Protein AF-A0A522SGA1-F1 (afdb_monomer)

Solvent-accessible surface area (backbone atoms only — not comparable to full-atom values): 5104 Å² total; per-residue (Å²): 129,89,86,56,95,69,54,70,66,60,57,49,51,36,38,76,67,68,73,41,68,74,44,78,54,98,92,39,81,40,72,50,77,84,46,47,64,56,49,55,50,52,49,46,44,34,76,74,64,71,42,51,71,71,53,50,51,52,49,51,55,50,50,54,51,51,52,51,51,51,52,50,52,53,52,50,53,56,52,51,51,66,73,75,106

Sequence (85 aa):
CSRYQVEYSFINELNEHELIELSMIERSSYIPSDHLSDLERFIRLHYDLDINMEGLEAIDHLLKQMHAMQRQIRSLENKLRLYEE

pLDDT: mean 86.14, std 12.36, range [43.47, 98.44]

Secondary structure (DSSP, 8-state):
--S----HHHHHHHHHTTSS--EEETTEEE--GGGHHHHHHHHHHHHTT---HHHHHHHHHHHHHHHHHHHHHHHHHHHHHHHH-

Structure (mmCIF, N/CA/C/O backbone):
data_AF-A0A522SGA1-F1
#
_entry.id   AF-A0A522SGA1-F1
#
loop_
_atom_site.group_PDB
_atom_site.id
_atom_site.type_symbol
_atom_site.label_atom_id
_atom_site.label_alt_id
_atom_site.label_comp_id
_atom_site.label_asym_id
_atom_site.label_entity_id
_atom_site.label_seq_id
_atom_site.pdbx_PDB_ins_code
_atom_site.Cartn_x
_atom_site.Cartn_y
_atom_site.Cartn_z
_atom_site.occupancy
_atom_site.B_iso_or_equiv
_atom_site.auth_seq_id
_atom_site.auth_comp_id
_atom_site.auth_asym_id
_atom_site.auth_atom_id
_atom_site.pdbx_PDB_model_num
ATOM 1 N N . CYS A 1 1 ? 17.618 -5.928 -7.662 1.00 47.50 1 CYS A N 1
ATOM 2 C CA . CYS A 1 1 ? 16.739 -5.759 -8.840 1.00 47.50 1 CYS A CA 1
ATOM 3 C C . CYS A 1 1 ? 16.858 -6.901 -9.866 1.00 47.50 1 CYS A C 1
ATOM 5 O O . CYS A 1 1 ? 16.841 -6.635 -11.054 1.00 47.50 1 CYS A O 1
ATOM 7 N N . SER A 1 2 ? 16.970 -8.172 -9.452 1.00 43.47 2 SER A N 1
ATOM 8 C CA . SER A 1 2 ? 17.099 -9.322 -10.378 1.00 43.47 2 SER A CA 1
ATOM 9 C C . SER A 1 2 ? 15.924 -10.307 -10.312 1.00 43.47 2 SER A C 1
ATOM 11 O O . SER A 1 2 ? 16.001 -11.387 -10.887 1.00 43.47 2 SER A O 1
ATOM 13 N N . ARG A 1 3 ? 14.839 -9.954 -9.606 1.00 48.12 3 ARG A N 1
ATOM 14 C CA . ARG A 1 3 ? 13.646 -10.809 -9.459 1.00 48.12 3 ARG A CA 1
ATOM 15 C C . ARG A 1 3 ? 12.398 -10.306 -10.178 1.00 48.12 3 ARG A C 1
ATOM 17 O O . ARG A 1 3 ? 11.539 -11.115 -10.485 1.00 48.12 3 ARG A O 1
ATOM 24 N N . TYR A 1 4 ? 12.341 -9.020 -10.497 1.00 53.19 4 TYR A N 1
ATOM 25 C CA . TYR A 1 4 ? 11.288 -8.430 -11.309 1.00 53.19 4 TYR A CA 1
ATOM 26 C C . TYR A 1 4 ? 11.979 -7.512 -12.305 1.00 53.19 4 TYR A C 1
ATOM 28 O O . TYR A 1 4 ? 12.785 -6.666 -11.911 1.00 53.19 4 TYR A O 1
ATOM 36 N N . GLN A 1 5 ? 11.723 -7.721 -13.589 1.00 60.06 5 GLN A N 1
ATOM 37 C CA . GLN A 1 5 ? 12.214 -6.877 -14.673 1.00 60.06 5 GLN A CA 1
ATOM 38 C C . GLN A 1 5 ? 11.362 -5.598 -14.716 1.00 60.06 5 GLN A C 1
ATOM 40 O O . GLN A 1 5 ? 10.718 -5.302 -15.712 1.00 60.06 5 GLN A O 1
ATOM 45 N N . VAL A 1 6 ? 11.287 -4.905 -13.576 1.00 69.94 6 VAL A N 1
ATOM 46 C CA . VAL A 1 6 ? 10.510 -3.677 -13.404 1.00 69.94 6 VAL A CA 1
ATOM 47 C C . VAL A 1 6 ? 11.209 -2.593 -14.191 1.00 69.94 6 VAL A C 1
ATOM 49 O O . VAL A 1 6 ? 12.408 -2.358 -14.007 1.00 69.94 6 VAL A O 1
ATOM 52 N N . GLU A 1 7 ? 10.469 -1.949 -15.078 1.00 77.75 7 GLU A N 1
ATOM 53 C CA . GLU A 1 7 ? 11.012 -0.842 -15.842 1.00 77.75 7 GLU A CA 1
ATOM 54 C C . GLU A 1 7 ? 11.296 0.346 -14.917 1.00 77.75 7 GLU A C 1
ATOM 56 O O . GLU A 1 7 ? 10.550 0.635 -13.981 1.00 77.75 7 GLU A O 1
ATOM 61 N N . TYR A 1 8 ? 12.392 1.059 -15.174 1.00 79.94 8 TYR A N 1
ATOM 62 C CA . TYR A 1 8 ? 12.728 2.257 -14.402 1.00 79.94 8 TYR A CA 1
ATOM 63 C C . TYR A 1 8 ? 11.656 3.355 -14.542 1.00 79.94 8 TYR A C 1
ATOM 65 O O . TYR A 1 8 ? 11.440 4.116 -13.605 1.00 79.94 8 TYR A O 1
ATOM 73 N N . SER A 1 9 ? 10.948 3.392 -15.677 1.00 83.62 9 SER A N 1
ATOM 74 C CA . SER A 1 9 ? 9.752 4.219 -15.905 1.00 83.62 9 SER A CA 1
ATOM 75 C C . SER A 1 9 ? 8.684 3.981 -14.840 1.00 83.62 9 SER A C 1
ATOM 77 O O . SER A 1 9 ? 8.270 4.932 -14.190 1.00 83.62 9 SER A O 1
ATOM 79 N N . PHE A 1 10 ? 8.327 2.722 -14.576 1.00 85.94 10 PHE A N 1
ATOM 80 C CA . PHE A 1 10 ? 7.334 2.363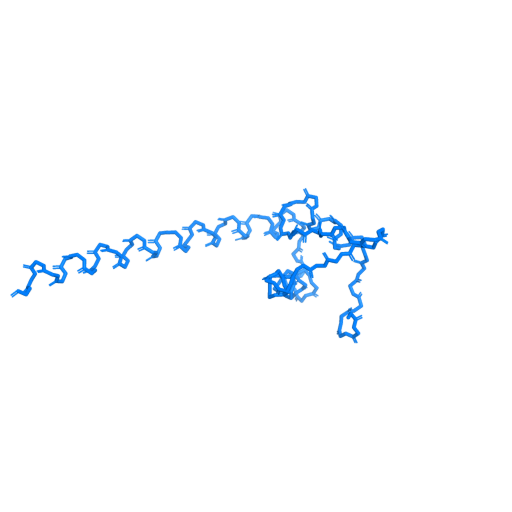 -13.558 1.00 85.94 10 PHE A CA 1
ATOM 81 C C . PHE A 1 10 ? 7.748 2.826 -12.154 1.00 85.94 10 PHE A C 1
ATOM 83 O O . PHE A 1 10 ? 6.936 3.337 -11.391 1.00 85.94 10 PHE A O 1
ATOM 90 N N . ILE A 1 11 ? 9.031 2.681 -11.808 1.00 85.81 11 ILE A N 1
ATOM 91 C CA . ILE A 1 11 ? 9.558 3.136 -10.511 1.00 85.81 11 ILE A CA 1
ATOM 92 C C . ILE A 1 11 ? 9.479 4.666 -10.396 1.00 85.81 11 ILE A C 1
ATOM 94 O O . ILE A 1 11 ? 9.137 5.179 -9.332 1.00 85.81 11 ILE A O 1
ATOM 98 N N . ASN A 1 12 ? 9.774 5.394 -11.475 1.00 87.06 12 ASN A N 1
ATOM 99 C CA . ASN A 1 12 ? 9.637 6.849 -11.491 1.00 87.06 12 ASN A CA 1
ATOM 100 C C . ASN A 1 12 ? 8.178 7.284 -11.374 1.00 87.06 12 ASN A C 1
ATOM 102 O O . ASN A 1 12 ? 7.898 8.170 -10.578 1.00 87.06 12 ASN A O 1
ATOM 106 N N . GLU A 1 13 ? 7.259 6.638 -12.091 1.00 90.06 13 GLU A N 1
ATOM 107 C CA . GLU A 1 13 ? 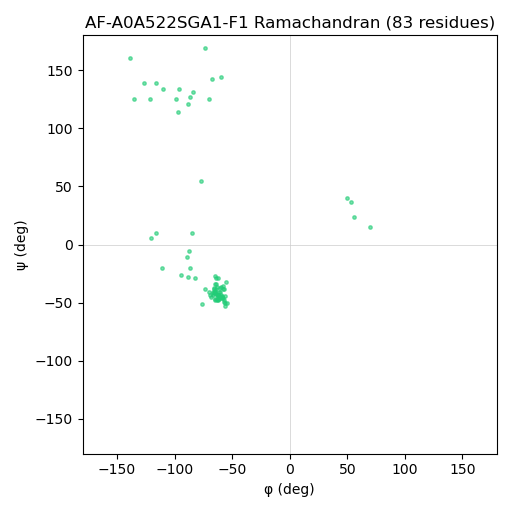5.822 6.913 -11.990 1.00 90.06 13 GLU A CA 1
ATOM 108 C C . GLU A 1 13 ? 5.319 6.693 -10.556 1.00 90.06 13 GLU A C 1
ATOM 110 O O . GLU A 1 13 ? 4.672 7.568 -9.987 1.00 90.06 13 GLU A O 1
ATOM 115 N N . LEU A 1 14 ? 5.703 5.591 -9.901 1.00 90.88 14 LEU A N 1
ATOM 116 C CA . LEU A 1 14 ? 5.364 5.377 -8.490 1.00 90.88 14 LEU A CA 1
ATOM 117 C C . LEU A 1 14 ? 5.893 6.496 -7.577 1.00 90.88 14 LE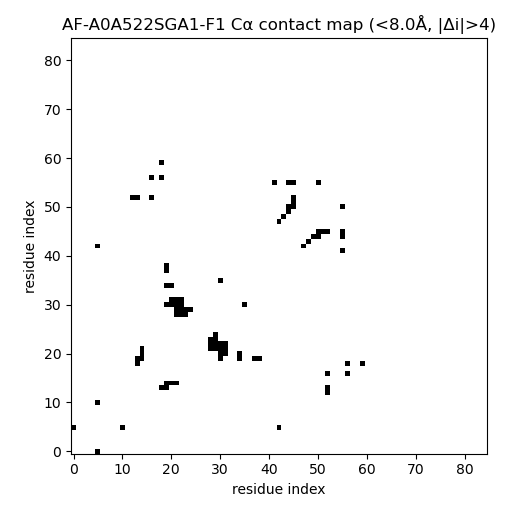U A C 1
ATOM 119 O O . LEU A 1 14 ? 5.235 6.849 -6.601 1.00 90.88 14 LEU A O 1
ATOM 123 N N . ASN A 1 15 ? 7.073 7.045 -7.868 1.00 89.62 15 ASN A N 1
ATOM 124 C CA . ASN A 1 15 ? 7.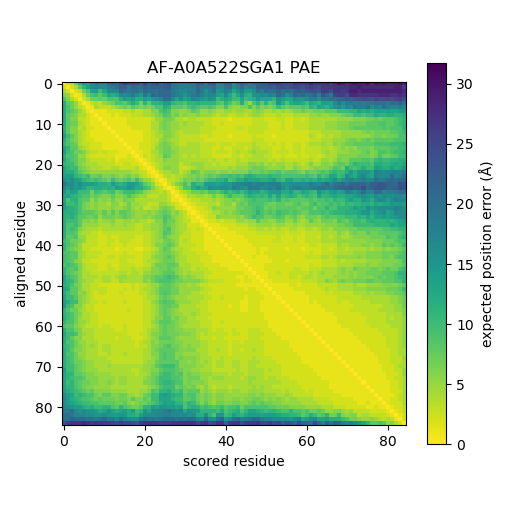630 8.163 -7.110 1.00 89.62 15 ASN A CA 1
ATOM 125 C C . ASN A 1 15 ? 6.909 9.489 -7.410 1.00 89.62 15 ASN A C 1
ATOM 127 O O . ASN A 1 15 ? 6.694 10.283 -6.501 1.00 89.62 15 ASN A O 1
ATOM 131 N N . GLU A 1 16 ? 6.515 9.733 -8.661 1.00 90.31 16 GLU A N 1
ATOM 132 C CA . GLU A 1 16 ? 5.735 10.913 -9.065 1.00 90.31 16 GLU A CA 1
ATOM 133 C C . GLU A 1 16 ? 4.331 10.928 -8.444 1.00 90.31 16 GLU A C 1
ATOM 135 O O . GLU A 1 16 ? 3.837 11.994 -8.085 1.00 90.31 16 GLU A O 1
ATOM 140 N N . HIS A 1 17 ? 3.726 9.753 -8.251 1.00 89.38 17 HIS A N 1
ATOM 141 C CA . HIS A 1 17 ? 2.445 9.574 -7.559 1.00 89.38 17 HIS A CA 1
ATOM 142 C C . HIS A 1 17 ? 2.576 9.470 -6.025 1.00 89.38 17 HIS A C 1
ATOM 144 O O . HIS A 1 17 ? 1.611 9.115 -5.350 1.00 89.38 17 HIS A O 1
ATOM 150 N N . GLU A 1 18 ? 3.758 9.742 -5.455 1.00 88.19 18 GLU A N 1
ATOM 151 C CA . GLU A 1 18 ? 4.030 9.664 -4.006 1.00 88.19 18 GLU A CA 1
ATOM 152 C C . GLU A 1 18 ? 3.714 8.284 -3.379 1.00 88.19 18 GLU A C 1
ATOM 154 O O . GLU A 1 18 ? 3.469 8.154 -2.175 1.00 88.19 18 GLU A O 1
ATOM 159 N N . LEU A 1 19 ? 3.722 7.221 -4.191 1.00 88.62 19 LEU A N 1
ATOM 160 C CA . LEU A 1 19 ? 3.479 5.846 -3.748 1.00 88.62 19 LEU A CA 1
ATOM 161 C C . LEU A 1 19 ? 4.742 5.209 -3.160 1.00 88.62 19 LEU A C 1
ATOM 163 O O . LEU A 1 19 ? 4.649 4.354 -2.277 1.00 88.62 19 LEU A O 1
ATOM 167 N N . ILE A 1 20 ? 5.918 5.639 -3.618 1.00 89.19 20 ILE A N 1
ATOM 168 C CA . ILE A 1 20 ? 7.227 5.301 -3.046 1.00 89.19 20 ILE A CA 1
ATOM 169 C C . ILE A 1 20 ? 8.120 6.542 -3.028 1.00 89.19 20 ILE A C 1
ATOM 171 O O . ILE A 1 20 ? 7.906 7.468 -3.802 1.00 89.19 20 ILE A O 1
ATOM 175 N N . GLU A 1 21 ? 9.167 6.533 -2.205 1.00 84.62 21 GLU A N 1
ATOM 176 C CA . GLU A 1 21 ? 10.187 7.585 -2.216 1.00 84.62 21 GLU A CA 1
ATOM 177 C C . GLU A 1 21 ? 11.518 7.062 -2.770 1.00 84.62 21 GLU A C 1
ATOM 179 O O . GLU A 1 21 ? 12.014 6.003 -2.371 1.00 84.62 21 GLU A O 1
ATOM 184 N N . LEU A 1 22 ? 12.129 7.830 -3.675 1.00 83.00 22 LEU A N 1
ATOM 185 C CA . LEU A 1 22 ? 13.485 7.602 -4.170 1.00 83.00 22 LEU A CA 1
ATOM 186 C C . LEU A 1 22 ? 14.488 8.511 -3.452 1.00 83.00 22 LEU A C 1
ATOM 188 O O . LEU A 1 22 ? 14.391 9.735 -3.476 1.00 83.00 22 LEU A O 1
ATOM 192 N N . SER A 1 23 ? 15.521 7.905 -2.870 1.00 77.31 23 SER A N 1
ATOM 193 C CA . SER A 1 23 ? 16.638 8.615 -2.242 1.00 77.31 23 SER A CA 1
ATOM 194 C C . SER A 1 23 ? 17.823 8.736 -3.205 1.00 77.31 23 SER A C 1
ATOM 196 O O . SER A 1 23 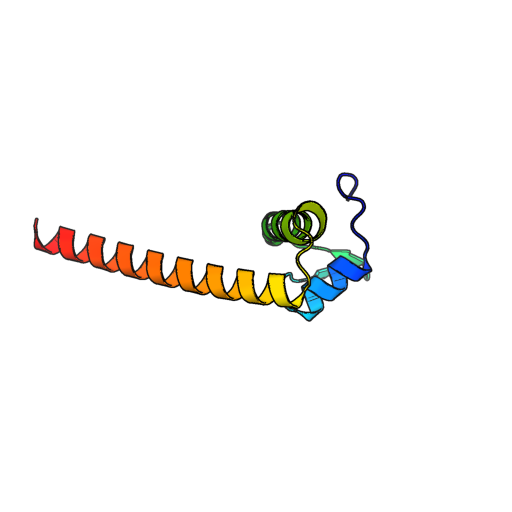? 18.209 7.769 -3.858 1.00 77.31 23 SER A O 1
ATOM 198 N N . MET A 1 24 ? 18.417 9.926 -3.318 1.00 73.88 24 MET A N 1
ATOM 199 C CA . MET A 1 24 ? 19.603 10.163 -4.152 1.00 73.88 24 MET A CA 1
ATOM 200 C C . MET A 1 24 ? 20.864 10.094 -3.292 1.00 73.88 24 MET A C 1
ATOM 202 O O . MET A 1 24 ? 21.088 10.959 -2.447 1.00 73.88 24 MET A O 1
ATOM 206 N N . ILE A 1 25 ? 21.715 9.099 -3.538 1.00 73.69 25 ILE A N 1
ATOM 207 C CA . ILE A 1 25 ? 23.037 8.974 -2.910 1.00 73.69 25 ILE A CA 1
ATOM 208 C C . ILE A 1 25 ? 24.073 8.952 -4.035 1.00 73.69 25 ILE A C 1
ATOM 210 O O . ILE A 1 25 ? 23.958 8.171 -4.971 1.00 73.69 25 ILE A O 1
ATOM 214 N N . GLU A 1 26 ? 25.061 9.849 -3.988 1.00 68.56 26 GLU A N 1
ATOM 215 C CA . GLU A 1 26 ? 26.194 9.867 -4.934 1.00 68.56 26 GLU A CA 1
ATOM 216 C C . GLU A 1 26 ? 25.796 9.789 -6.427 1.00 68.56 26 GLU A C 1
ATOM 218 O O . GLU A 1 26 ? 26.459 9.145 -7.237 1.00 68.56 26 GLU A O 1
ATOM 223 N N . ARG A 1 27 ? 24.716 10.493 -6.804 1.00 70.12 27 ARG A N 1
ATOM 224 C CA . ARG A 1 27 ? 24.139 10.541 -8.169 1.00 70.12 27 ARG A CA 1
ATOM 225 C C . ARG A 1 27 ? 23.464 9.248 -8.643 1.00 70.12 27 ARG A C 1
ATOM 227 O O . ARG A 1 27 ? 23.187 9.124 -9.832 1.00 70.12 27 ARG A O 1
ATOM 234 N N . SER A 1 28 ? 23.173 8.323 -7.733 1.00 70.56 28 SER A N 1
ATOM 235 C CA . SER A 1 28 ? 22.363 7.134 -7.998 1.00 70.56 28 SER A CA 1
ATOM 236 C C . SER A 1 28 ? 21.075 7.176 -7.172 1.00 70.56 28 SER A C 1
ATOM 238 O O . SER A 1 28 ? 21.089 7.578 -6.007 1.00 70.56 28 SER A O 1
ATOM 240 N N . SER A 1 29 ? 19.955 6.786 -7.783 1.00 71.50 29 SER A N 1
ATOM 241 C CA . SER A 1 29 ? 18.658 6.670 -7.10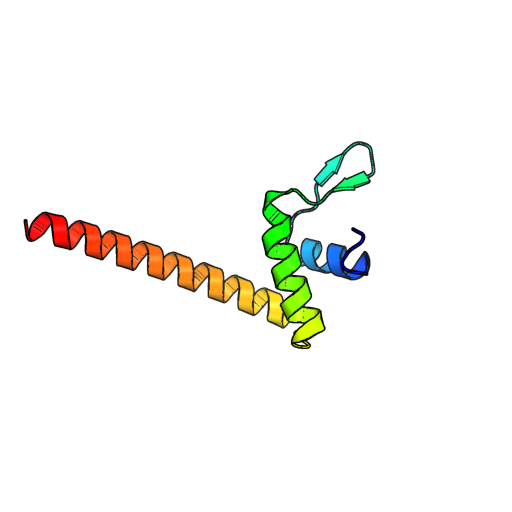7 1.00 71.50 29 SER A CA 1
ATOM 242 C C . SER A 1 29 ? 18.543 5.313 -6.412 1.00 71.50 29 SER A C 1
ATOM 244 O O . SER A 1 29 ? 18.781 4.272 -7.026 1.00 71.50 29 SER A O 1
ATOM 246 N N . TYR A 1 30 ? 18.144 5.325 -5.146 1.00 76.88 30 TYR A N 1
ATOM 247 C CA . TYR A 1 30 ? 17.967 4.151 -4.300 1.00 76.88 30 TYR A CA 1
ATOM 248 C C . TYR A 1 30 ? 16.571 4.143 -3.689 1.00 76.88 30 TYR A C 1
ATOM 250 O O . TYR A 1 30 ? 16.088 5.170 -3.214 1.00 76.88 30 TYR A O 1
ATOM 258 N N . ILE A 1 31 ? 15.961 2.962 -3.642 1.00 77.44 31 ILE A N 1
ATOM 259 C CA . ILE A 1 31 ? 14.702 2.731 -2.931 1.00 77.44 31 ILE A CA 1
ATOM 260 C C . ILE A 1 31 ? 15.056 2.362 -1.485 1.00 77.44 31 ILE A C 1
ATOM 262 O O . ILE A 1 31 ? 15.784 1.380 -1.292 1.00 77.44 31 ILE A O 1
ATOM 266 N N . PRO A 1 32 ? 14.590 3.114 -0.472 1.00 78.44 32 PRO A N 1
ATOM 267 C CA . PRO A 1 32 ? 14.796 2.748 0.922 1.00 78.44 32 PRO A CA 1
ATOM 268 C C . PRO A 1 32 ? 14.179 1.379 1.219 1.00 78.44 32 PRO A C 1
ATOM 270 O O . PRO A 1 32 ? 13.116 1.040 0.699 1.00 78.44 32 PRO A O 1
ATOM 273 N N . SER A 1 33 ? 14.826 0.594 2.083 1.00 78.19 33 SER A N 1
ATOM 274 C CA . SER A 1 33 ? 14.380 -0.768 2.413 1.00 78.19 33 SER A CA 1
ATOM 275 C C . SER A 1 33 ? 12.933 -0.828 2.908 1.00 78.19 33 SER A C 1
ATOM 277 O O . SER A 1 33 ? 12.231 -1.794 2.618 1.00 78.19 33 SER A O 1
ATOM 279 N N . ASP A 1 34 ? 12.479 0.217 3.600 1.00 78.81 34 ASP A N 1
ATOM 280 C CA . ASP A 1 34 ? 11.120 0.322 4.137 1.00 78.81 34 ASP A CA 1
ATOM 281 C C . ASP A 1 34 ? 10.057 0.350 3.024 1.00 78.81 34 ASP A C 1
ATOM 283 O O . ASP A 1 34 ? 8.965 -0.184 3.203 1.00 78.81 34 ASP A O 1
ATOM 287 N N . HIS A 1 35 ? 10.405 0.860 1.837 1.00 79.50 35 HIS A N 1
ATOM 288 C CA . HIS A 1 35 ? 9.523 0.893 0.668 1.00 79.50 35 HIS A CA 1
ATOM 289 C C . HIS A 1 35 ? 9.593 -0.377 -0.191 1.00 79.50 35 HIS A C 1
ATOM 291 O O . HIS A 1 35 ? 8.808 -0.514 -1.127 1.00 79.50 35 HIS A O 1
ATOM 297 N N . LEU A 1 36 ? 10.484 -1.339 0.097 1.00 83.06 36 LEU A N 1
ATOM 298 C CA . LEU A 1 36 ? 10.584 -2.569 -0.704 1.00 83.06 36 LEU A CA 1
ATOM 299 C C . LEU A 1 36 ? 9.308 -3.415 -0.628 1.00 83.06 36 LEU A C 1
ATOM 301 O O . LEU A 1 36 ? 8.890 -3.981 -1.637 1.00 83.06 36 LEU A O 1
ATOM 305 N N . SER A 1 37 ? 8.673 -3.481 0.546 1.00 86.19 37 SER A N 1
ATOM 306 C CA . SER A 1 37 ? 7.408 -4.207 0.714 1.00 86.19 37 SER A CA 1
ATOM 307 C C . SER A 1 37 ? 6.277 -3.566 -0.095 1.00 86.19 37 SER A C 1
ATOM 309 O O . SER A 1 37 ? 5.484 -4.271 -0.724 1.00 86.19 37 SER A O 1
ATOM 311 N N . ASP A 1 38 ? 6.203 -2.235 -0.094 1.00 86.50 38 ASP A N 1
ATOM 312 C CA . ASP A 1 38 ? 5.189 -1.497 -0.847 1.00 86.50 38 ASP A CA 1
ATOM 313 C C . ASP A 1 38 ? 5.439 -1.592 -2.352 1.00 86.50 38 ASP A C 1
ATOM 315 O O . ASP A 1 38 ? 4.509 -1.859 -3.110 1.00 86.50 38 ASP A O 1
ATOM 319 N N . LEU A 1 39 ? 6.699 -1.501 -2.781 1.00 87.62 39 LEU A N 1
ATOM 320 C CA . LEU A 1 39 ? 7.093 -1.713 -4.169 1.00 87.62 39 LEU A CA 1
ATOM 321 C C . LEU A 1 39 ? 6.669 -3.098 -4.669 1.00 87.62 39 LEU A C 1
ATOM 323 O O . LEU A 1 39 ? 6.033 -3.200 -5.713 1.00 87.62 39 LEU A O 1
ATOM 327 N N . GLU A 1 40 ? 6.967 -4.169 -3.927 1.00 88.00 40 GLU A N 1
ATOM 328 C CA . GLU A 1 40 ? 6.523 -5.517 -4.303 1.00 88.00 40 GLU A CA 1
ATOM 329 C C . GLU A 1 40 ? 4.997 -5.623 -4.396 1.00 88.00 40 GLU A C 1
ATOM 331 O O . GLU A 1 40 ? 4.471 -6.325 -5.260 1.00 88.00 40 GLU A O 1
ATOM 336 N N . ARG A 1 41 ? 4.272 -4.932 -3.511 1.00 90.88 41 ARG A N 1
ATOM 337 C CA . ARG A 1 41 ? 2.810 -4.885 -3.548 1.00 90.88 41 ARG A CA 1
ATOM 338 C C . ARG A 1 41 ? 2.314 -4.184 -4.812 1.00 90.88 41 ARG A C 1
ATOM 340 O O . ARG A 1 41 ? 1.444 -4.739 -5.477 1.00 90.88 41 ARG A O 1
ATOM 347 N N . PHE A 1 42 ? 2.865 -3.023 -5.160 1.00 91.75 42 PHE A N 1
ATOM 348 C CA . PHE A 1 42 ? 2.489 -2.287 -6.369 1.00 91.75 42 PHE A CA 1
ATOM 349 C C . PHE A 1 42 ? 2.853 -3.040 -7.649 1.00 91.75 42 PHE A C 1
ATOM 351 O O . PHE A 1 42 ? 2.040 -3.077 -8.566 1.00 91.75 42 PHE A O 1
ATOM 358 N N . ILE A 1 43 ? 4.003 -3.724 -7.682 1.00 89.19 43 ILE A N 1
ATOM 359 C CA . ILE A 1 43 ? 4.382 -4.614 -8.790 1.00 89.19 43 ILE A CA 1
ATOM 360 C C . ILE A 1 43 ? 3.308 -5.685 -8.997 1.00 89.19 43 ILE A C 1
ATOM 362 O O . ILE A 1 43 ? 2.829 -5.846 -10.113 1.00 89.19 43 ILE A O 1
ATOM 366 N N . ARG A 1 44 ? 2.885 -6.388 -7.938 1.00 90.62 44 ARG A N 1
ATOM 367 C CA . ARG A 1 44 ? 1.834 -7.413 -8.060 1.00 90.62 44 ARG A CA 1
ATOM 368 C C . ARG A 1 44 ? 0.504 -6.823 -8.526 1.00 90.62 44 ARG A C 1
ATOM 370 O O . ARG A 1 44 ? -0.140 -7.379 -9.401 1.00 90.62 44 ARG A O 1
ATOM 377 N N . LEU A 1 45 ? 0.088 -5.688 -7.964 1.00 92.44 45 LEU A N 1
ATOM 378 C CA . LEU A 1 45 ? -1.162 -5.033 -8.364 1.00 92.44 45 LEU A CA 1
ATOM 379 C C . LEU A 1 45 ? -1.139 -4.616 -9.846 1.00 92.44 45 LEU A C 1
ATOM 381 O O . LEU A 1 45 ? -2.132 -4.792 -10.543 1.00 92.44 45 LEU A O 1
ATOM 385 N N . HIS A 1 46 ? -0.014 -4.096 -10.333 1.00 90.44 46 HIS A N 1
ATOM 386 C CA . HIS A 1 46 ? 0.104 -3.647 -11.715 1.00 90.44 46 HIS A CA 1
ATOM 387 C C . HIS A 1 46 ? 0.244 -4.809 -12.702 1.00 90.44 46 HIS A C 1
ATOM 389 O O . HIS A 1 46 ? -0.508 -4.883 -13.664 1.00 90.44 46 HIS A O 1
ATOM 395 N N . TYR A 1 47 ? 1.184 -5.724 -12.457 1.00 88.69 47 TYR A N 1
ATOM 396 C CA . TYR A 1 47 ? 1.546 -6.765 -13.422 1.00 88.69 47 TYR A CA 1
ATOM 397 C C . TYR A 1 47 ? 0.710 -8.043 -13.308 1.00 88.69 47 TYR A C 1
ATOM 399 O O . TYR A 1 47 ? 0.556 -8.738 -14.308 1.00 88.69 47 TYR A O 1
ATOM 407 N N . ASP A 1 48 ? 0.177 -8.371 -12.124 1.00 91.31 48 ASP A N 1
ATOM 408 C CA . ASP A 1 48 ? -0.641 -9.582 -11.950 1.00 91.31 48 ASP A CA 1
ATOM 409 C C . ASP A 1 48 ? -2.142 -9.289 -12.089 1.00 91.31 48 ASP A C 1
ATOM 411 O O . ASP A 1 48 ? -2.918 -10.194 -12.400 1.00 91.31 48 ASP A O 1
ATOM 415 N N . LEU A 1 49 ? -2.569 -8.051 -11.809 1.00 92.50 49 LEU A N 1
ATOM 416 C CA . LEU A 1 49 ? -3.984 -7.658 -11.773 1.00 92.50 49 LEU A CA 1
ATOM 417 C C . LEU A 1 49 ? -4.345 -6.547 -12.772 1.00 92.50 49 LEU A C 1
ATOM 419 O O . LEU A 1 49 ? -5.487 -6.088 -12.753 1.00 92.50 49 LEU A O 1
ATOM 423 N N . ASP A 1 50 ? -3.407 -6.133 -13.631 1.00 92.38 50 ASP A N 1
ATOM 424 C CA . ASP A 1 50 ? -3.591 -5.110 -14.672 1.00 92.38 50 ASP A CA 1
ATOM 425 C C . ASP A 1 50 ? -4.166 -3.780 -14.140 1.00 92.38 50 ASP A C 1
ATOM 427 O O . ASP A 1 50 ? -4.980 -3.114 -14.786 1.00 92.38 50 ASP A O 1
ATOM 431 N N . ILE A 1 51 ? -3.758 -3.378 -12.931 1.00 94.19 51 ILE A N 1
ATOM 432 C CA . ILE A 1 51 ? -4.211 -2.129 -12.306 1.00 94.19 51 ILE A CA 1
ATOM 433 C C . ILE A 1 51 ? -3.317 -0.971 -12.760 1.00 94.19 51 ILE A C 1
ATOM 435 O O . ILE A 1 51 ? -2.100 -1.017 -12.604 1.00 94.19 51 ILE A O 1
ATOM 439 N N . ASN A 1 52 ? -3.912 0.100 -13.284 1.00 93.25 52 ASN A N 1
ATOM 440 C CA . ASN A 1 52 ? -3.204 1.322 -13.684 1.00 93.25 52 ASN A CA 1
ATOM 441 C C . ASN A 1 52 ? -2.748 2.180 -12.486 1.00 93.25 52 ASN A C 1
ATOM 443 O O . ASN A 1 52 ? -3.187 1.967 -11.357 1.00 93.25 52 ASN A O 1
ATOM 447 N N . MET A 1 53 ? -1.904 3.188 -12.737 1.00 91.88 53 MET A N 1
ATOM 448 C CA . MET A 1 53 ? -1.350 4.066 -11.693 1.00 91.88 53 MET A CA 1
ATOM 449 C C . MET A 1 53 ? -2.423 4.762 -10.853 1.00 91.88 53 MET A C 1
ATOM 451 O O . MET A 1 53 ? -2.356 4.728 -9.626 1.00 91.88 53 MET A O 1
ATOM 455 N N . GLU A 1 54 ? -3.469 5.298 -11.482 1.00 94.56 54 GLU A N 1
ATOM 456 C CA . GLU A 1 54 ? -4.575 5.943 -10.765 1.00 94.56 54 GLU A CA 1
ATOM 457 C C . GLU A 1 54 ? -5.330 4.945 -9.873 1.00 94.56 54 GLU A C 1
ATOM 459 O O . GLU A 1 54 ? -5.791 5.282 -8.781 1.00 94.56 54 GLU A O 1
ATOM 464 N N . GLY A 1 55 ? -5.435 3.689 -10.318 1.00 95.62 55 GLY A N 1
ATOM 465 C CA . GLY A 1 55 ? -5.987 2.597 -9.528 1.00 95.62 55 GLY A CA 1
ATOM 466 C C . GLY A 1 55 ? -5.108 2.245 -8.328 1.00 95.62 55 GLY A C 1
ATOM 467 O O . GLY A 1 55 ? -5.633 2.041 -7.232 1.00 95.62 55 GLY A O 1
ATOM 468 N N . LEU A 1 56 ? -3.781 2.217 -8.500 1.00 95.06 56 LEU A N 1
ATOM 469 C CA . LEU A 1 56 ? -2.835 1.997 -7.402 1.00 95.06 56 LEU A CA 1
ATOM 470 C C . LEU A 1 56 ? -2.925 3.109 -6.354 1.00 95.06 56 LEU A C 1
ATOM 472 O O . LEU A 1 56 ? -2.973 2.809 -5.160 1.00 95.06 56 LEU A O 1
ATOM 476 N N . GLU A 1 57 ? -3.009 4.364 -6.792 1.00 93.88 57 GLU A N 1
ATOM 477 C CA . GLU A 1 57 ? -3.149 5.527 -5.915 1.00 93.88 57 GLU A CA 1
ATOM 478 C C . GLU A 1 57 ? -4.452 5.478 -5.112 1.00 93.88 57 GLU A C 1
ATOM 480 O O . GLU A 1 57 ? -4.446 5.602 -3.883 1.00 93.88 57 GLU A O 1
ATOM 485 N N . ALA A 1 58 ? -5.571 5.194 -5.783 1.00 95.56 58 ALA A N 1
ATOM 486 C CA . ALA A 1 58 ? -6.857 5.027 -5.120 1.00 95.56 58 ALA A CA 1
ATOM 487 C C . ALA A 1 58 ? -6.825 3.881 -4.093 1.00 95.56 58 ALA A C 1
ATOM 489 O O . ALA A 1 58 ? -7.315 4.038 -2.972 1.00 95.56 58 ALA A O 1
ATOM 490 N N . ILE A 1 59 ? -6.226 2.737 -4.440 1.00 94.50 59 ILE A N 1
ATOM 491 C CA . ILE A 1 59 ? -6.094 1.589 -3.534 1.00 94.50 59 ILE A CA 1
ATOM 492 C C . ILE A 1 59 ? -5.240 1.950 -2.320 1.00 94.50 59 ILE A C 1
ATOM 494 O O . ILE A 1 59 ? -5.652 1.673 -1.192 1.00 94.50 59 ILE A O 1
ATOM 498 N N . ASP A 1 60 ? -4.081 2.575 -2.517 1.00 93.25 60 ASP A N 1
ATOM 499 C CA . ASP A 1 60 ? -3.201 2.957 -1.414 1.00 93.25 60 ASP A CA 1
ATOM 500 C C . ASP A 1 60 ? -3.885 3.954 -0.468 1.00 93.25 60 ASP A C 1
ATOM 502 O O . ASP A 1 60 ? -3.889 3.763 0.754 1.00 93.25 60 ASP A O 1
ATOM 506 N N . HIS A 1 61 ? -4.573 4.953 -1.027 1.00 94.31 61 HIS A N 1
ATOM 507 C CA . HIS A 1 61 ? -5.362 5.911 -0.260 1.00 94.31 61 HIS A CA 1
ATOM 508 C C . HIS A 1 61 ? -6.455 5.224 0.579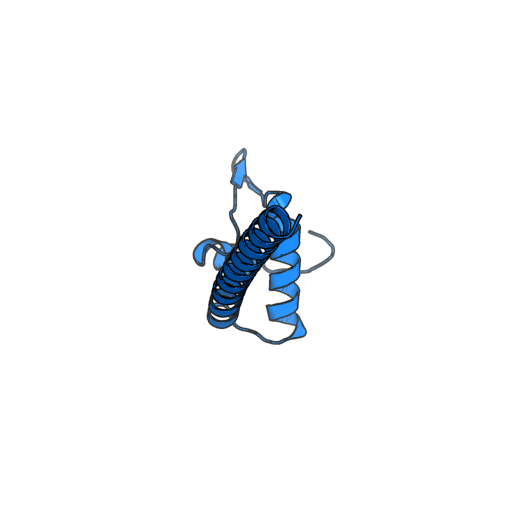 1.00 94.31 61 HIS A C 1
ATOM 510 O O . HIS A 1 61 ? -6.608 5.504 1.774 1.00 94.31 61 HIS A O 1
ATOM 516 N N . LEU A 1 62 ? -7.202 4.289 -0.014 1.00 96.12 62 LEU A N 1
ATOM 517 C CA . LEU A 1 62 ? -8.254 3.545 0.682 1.00 96.12 62 LEU A CA 1
ATOM 518 C C . LEU A 1 62 ? -7.688 2.625 1.774 1.00 96.12 62 LEU A C 1
ATOM 520 O O . LEU A 1 62 ? -8.237 2.573 2.878 1.00 96.12 62 LEU A O 1
ATOM 524 N N . LEU A 1 63 ? -6.569 1.944 1.515 1.00 93.69 63 LEU A N 1
ATOM 525 C CA . LEU A 1 63 ? -5.890 1.107 2.507 1.00 93.69 63 LEU A CA 1
ATOM 526 C C . LEU A 1 63 ? -5.393 1.941 3.696 1.00 93.69 63 LEU A C 1
ATOM 528 O O . LEU A 1 63 ? -5.610 1.555 4.849 1.00 93.69 63 LEU A O 1
ATOM 532 N N . LYS A 1 64 ? -4.794 3.113 3.445 1.00 93.69 64 LYS A N 1
ATOM 533 C CA . LYS A 1 64 ? -4.360 4.055 4.493 1.00 93.69 64 LYS A CA 1
ATOM 534 C C . LYS A 1 64 ? -5.528 4.470 5.391 1.00 93.69 64 LYS A C 1
ATOM 536 O O . LYS A 1 64 ? -5.412 4.392 6.621 1.00 93.69 64 LYS A O 1
ATOM 541 N N . GLN A 1 65 ? -6.665 4.841 4.799 1.00 97.31 65 GLN A N 1
ATOM 542 C CA . GLN A 1 65 ? -7.877 5.189 5.547 1.00 97.31 65 GLN A CA 1
ATOM 543 C C . GLN A 1 65 ? -8.414 4.002 6.357 1.00 97.31 65 GLN A C 1
ATOM 545 O O . GLN A 1 65 ? -8.688 4.140 7.551 1.00 97.31 65 GLN A O 1
ATOM 550 N N . MET A 1 66 ? -8.505 2.817 5.751 1.00 97.94 66 MET A N 1
ATOM 551 C CA . MET A 1 66 ? -8.970 1.604 6.427 1.00 97.94 66 MET A CA 1
ATOM 552 C C . MET A 1 66 ? -8.097 1.253 7.636 1.00 97.94 66 MET A C 1
ATOM 554 O O . MET A 1 66 ? -8.615 0.973 8.718 1.00 97.94 66 MET A O 1
ATOM 558 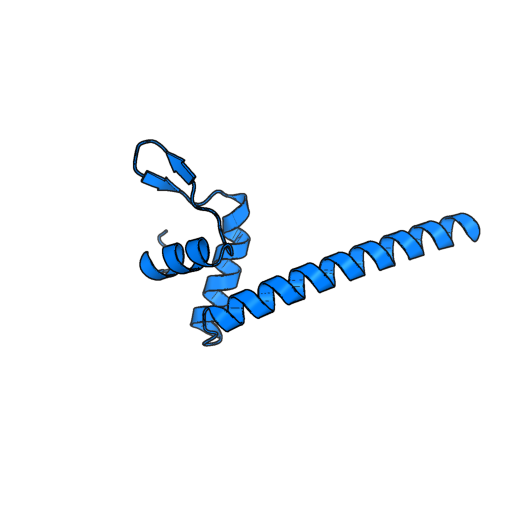N N . HIS A 1 67 ? -6.773 1.320 7.499 1.00 96.62 67 HIS A N 1
ATOM 559 C CA . HIS A 1 67 ? -5.861 1.072 8.611 1.00 96.62 67 HIS A CA 1
ATOM 560 C C . HIS A 1 67 ? -5.980 2.123 9.717 1.00 96.62 67 HIS A C 1
ATOM 562 O O . HIS A 1 67 ? -5.893 1.773 10.897 1.00 96.62 67 HIS A O 1
ATOM 568 N N . ALA A 1 68 ? -6.200 3.395 9.370 1.00 97.94 68 ALA A N 1
ATOM 569 C CA . ALA A 1 68 ? -6.459 4.443 10.353 1.00 97.94 68 ALA A CA 1
ATOM 570 C C . ALA A 1 68 ? -7.740 4.160 11.152 1.00 97.94 68 ALA A C 1
ATOM 572 O O . ALA A 1 68 ? -7.699 4.175 12.385 1.00 97.94 68 ALA A O 1
ATOM 573 N N . MET A 1 69 ? -8.829 3.796 10.470 1.00 98.44 69 MET A N 1
ATOM 574 C CA . MET A 1 69 ? -10.090 3.411 11.112 1.00 98.44 69 MET A CA 1
ATOM 575 C C . MET A 1 69 ? -9.918 2.182 12.013 1.00 98.44 69 MET A C 1
ATOM 577 O O . MET A 1 69 ? -10.318 2.206 13.174 1.00 98.44 69 MET A O 1
ATOM 581 N N . GLN A 1 70 ? -9.236 1.134 11.542 1.00 98.31 70 GLN A N 1
ATOM 582 C CA . GLN A 1 70 ? -8.951 -0.058 12.351 1.00 98.31 70 GLN A CA 1
ATOM 583 C C . GLN A 1 70 ? -8.116 0.261 13.601 1.00 98.31 70 GLN A C 1
ATOM 585 O O . GLN A 1 70 ? -8.336 -0.324 14.661 1.00 98.31 70 GLN A O 1
ATOM 590 N N . ARG A 1 71 ? -7.146 1.184 13.514 1.00 98.25 71 ARG A N 1
ATOM 591 C CA . ARG A 1 71 ? -6.387 1.648 14.690 1.00 98.25 71 ARG A CA 1
ATOM 592 C C . ARG A 1 71 ? -7.280 2.393 15.682 1.00 98.25 71 ARG A C 1
ATOM 594 O O . ARG A 1 71 ? -7.129 2.181 16.883 1.00 98.25 71 ARG A O 1
ATOM 601 N N . GLN A 1 72 ? -8.197 3.231 15.201 1.00 98.25 72 GLN A N 1
ATOM 602 C CA . GLN A 1 72 ? -9.149 3.939 16.058 1.00 98.25 72 GLN A CA 1
ATOM 603 C C . GLN A 1 72 ? -10.102 2.972 16.762 1.00 98.25 72 GLN A C 1
ATOM 605 O O 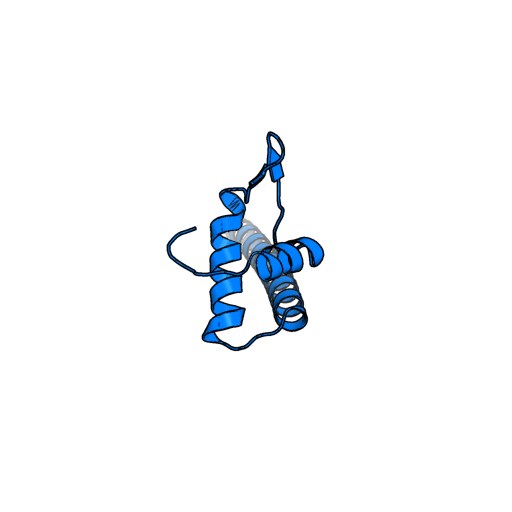. GLN A 1 72 ? -10.239 3.067 17.978 1.00 98.25 72 GLN A O 1
ATOM 610 N N . ILE A 1 73 ? -10.678 2.007 16.038 1.00 98.31 73 ILE A N 1
ATOM 611 C CA . ILE A 1 73 ? -11.551 0.970 16.611 1.00 98.31 73 ILE A CA 1
ATOM 612 C C . ILE A 1 73 ? -10.814 0.213 17.717 1.00 98.31 73 ILE A C 1
ATOM 614 O O . ILE A 1 73 ? -11.273 0.219 18.854 1.00 98.31 73 ILE A O 1
ATOM 618 N N . ARG A 1 74 ? -9.611 -0.309 17.440 1.00 98.00 74 ARG A N 1
ATOM 619 C CA . ARG A 1 74 ? -8.802 -1.008 18.455 1.00 98.00 74 ARG A CA 1
ATOM 620 C C . ARG A 1 74 ? -8.487 -0.137 19.672 1.00 98.00 74 ARG A C 1
ATOM 622 O O . ARG A 1 74 ? -8.469 -0.621 20.797 1.00 98.00 74 ARG A O 1
ATOM 629 N N . SER A 1 75 ? -8.221 1.154 19.465 1.00 97.62 75 SER A N 1
ATOM 630 C CA . SER A 1 75 ? -7.981 2.100 20.564 1.00 97.62 75 SER A CA 1
ATOM 631 C C . SER A 1 75 ? -9.225 2.290 21.435 1.00 97.62 75 SER A C 1
ATOM 633 O O . SER A 1 75 ? -9.116 2.317 22.660 1.00 97.62 75 SER A O 1
ATOM 635 N N . LEU A 1 76 ? -10.405 2.392 20.819 1.00 97.38 76 LEU A N 1
ATOM 636 C CA . LEU A 1 76 ? -11.681 2.509 21.524 1.00 97.38 76 LEU A CA 1
ATOM 637 C C . LEU A 1 76 ? -12.034 1.218 22.270 1.00 97.38 76 LEU A C 1
ATOM 639 O O . LEU A 1 76 ? -12.380 1.293 23.444 1.00 97.38 76 LEU A O 1
ATOM 643 N N . GLU A 1 77 ? -11.871 0.054 21.639 1.00 97.25 77 GLU A N 1
ATOM 644 C CA . GLU A 1 77 ? -12.073 -1.262 22.265 1.00 97.25 77 GLU A CA 1
ATOM 645 C C . GLU A 1 77 ? -11.171 -1.446 23.492 1.00 97.25 77 GLU A C 1
ATOM 647 O O . GLU A 1 77 ? -11.643 -1.828 24.559 1.00 97.25 77 GLU A O 1
ATOM 652 N N . ASN A 1 78 ? -9.886 -1.093 23.381 1.00 96.38 78 ASN A N 1
ATOM 653 C CA . ASN A 1 78 ? -8.951 -1.169 24.505 1.00 96.38 78 ASN A CA 1
ATOM 654 C C . ASN A 1 78 ? -9.343 -0.237 25.663 1.00 96.38 78 ASN A C 1
ATOM 656 O O . ASN A 1 78 ? -9.162 -0.599 26.824 1.00 96.38 78 ASN A O 1
ATOM 660 N N . LYS A 1 79 ? -9.871 0.959 25.366 1.00 95.81 79 LYS A N 1
ATOM 661 C CA . LYS A 1 79 ? -10.365 1.890 26.393 1.00 95.81 79 LYS A CA 1
ATOM 662 C C . LYS A 1 79 ? -11.631 1.371 27.060 1.00 95.81 79 LYS A C 1
ATOM 664 O O . LYS A 1 79 ? -11.728 1.460 28.274 1.00 95.81 79 LYS A O 1
ATOM 669 N N . LEU A 1 80 ? -12.578 0.844 26.283 1.00 95.94 80 LEU A N 1
ATOM 670 C CA . LEU A 1 80 ? -13.807 0.250 26.811 1.00 95.94 80 LEU A CA 1
ATOM 671 C C . LEU A 1 80 ? -13.488 -0.913 27.750 1.00 95.94 80 LEU A C 1
ATOM 673 O O . LEU A 1 80 ? -13.995 -0.929 28.865 1.00 95.94 80 LEU A O 1
ATOM 677 N N . ARG A 1 81 ? -12.559 -1.799 27.363 1.00 95.38 81 ARG A N 1
ATOM 678 C CA . ARG A 1 81 ? -12.128 -2.914 28.214 1.00 95.38 81 ARG A CA 1
ATOM 679 C C . ARG A 1 81 ? -11.585 -2.454 29.570 1.00 95.38 81 ARG A C 1
ATOM 681 O O . ARG A 1 81 ? -11.884 -3.078 30.573 1.00 95.38 81 ARG A O 1
ATOM 688 N N . LEU A 1 82 ? -10.844 -1.344 29.612 1.00 92.12 82 LEU A N 1
ATOM 689 C CA . LEU A 1 82 ? -10.335 -0.775 30.867 1.00 92.12 82 LEU A CA 1
ATOM 690 C C . LEU A 1 82 ? -11.452 -0.271 31.801 1.00 92.12 82 LEU A C 1
ATOM 692 O O . LEU A 1 82 ? -11.237 -0.201 33.002 1.00 92.12 82 LEU A O 1
ATOM 696 N N . TYR A 1 83 ? -12.611 0.123 31.264 1.00 89.44 83 TYR A N 1
ATOM 697 C CA . TYR A 1 83 ? -13.761 0.558 32.068 1.00 89.44 83 TYR A CA 1
ATOM 698 C C . TYR A 1 83 ? -14.671 -0.598 32.505 1.00 89.44 83 TYR A C 1
ATOM 700 O O . TYR A 1 83 ? -15.471 -0.416 33.420 1.00 89.44 83 TYR A O 1
ATOM 708 N N . GLU A 1 84 ? -14.598 -1.743 31.825 1.00 84.44 84 GLU A N 1
ATOM 709 C CA . GLU A 1 84 ? -15.359 -2.958 32.148 1.00 84.44 84 GLU A CA 1
ATOM 710 C C . GLU A 1 84 ? -14.623 -3.884 33.140 1.00 84.44 84 GLU A C 1
ATOM 712 O O . GLU A 1 84 ? -15.233 -4.823 33.655 1.00 84.44 84 GLU A O 1
ATOM 717 N N . GLU A 1 85 ? -13.341 -3.611 33.414 1.00 58.38 85 GLU A N 1
ATOM 718 C CA . GLU A 1 85 ? -12.515 -4.211 34.480 1.00 58.38 85 GLU A CA 1
ATOM 719 C C . GLU A 1 85 ? -12.646 -3.436 35.806 1.00 58.38 85 GLU A C 1
ATOM 721 O O . GLU A 1 85 ? -12.754 -4.105 36.862 1.00 58.38 85 GLU A O 1
#

Radius of gyration: 17.58 Å; Cα contacts (8 Å, |Δi|>4): 44; chains: 1; bounding box: 42×22×50 Å

Mean predicted aligned error: 6.51 Å

Foldseek 3Di:
DPPDPDDVVNVVLCCVLVQFPWDADPNDTDGPPVCPVSVVVVCCCCVVVVADSVRSSVVVVVVVVVVVVVVVVVVVVVVVVVVVD

Nearest PDB structures (foldseek):
  2zhg-assembly1_A-2  TM=5.385E-01  e=3.884E+00  Escherichia coli K-12
  2zhh-assembly1_A-2  TM=5.197E-01  e=6.643E+00  Escherichia coli K-12
  3gpv-assembly1_A  TM=4.899E-01  e=5.809E+00  [Bacillus thuringiensis] serovar konkukian
  8ylf-assembly1_A  TM=3.844E-01  e=3.884E+00  Burkholderia thailandensis